Protein AF-A0A5H2XZZ0-F1 (afdb_monomer_lite)

Foldseek 3Di:
DVVLVVVLVVLLVVLVPDDPVVVVVSVVSNVVSVVSVVVVVVVVVVVVVVCCVVPVPPD

Secondary structure (DSSP, 8-state):
-HHHHHHHHHHHHHHHHS-GGGHHHHHHHHHHHHHHHHHHHHHHHHHHHHHHHHHTT--

Radius of gyration: 16.93 Å; chains: 1; bounding box: 34×14×53 Å

Sequence (59 aa):
MQHIVRSIKDKIEQAKKLPAFKAGKKTEIAENALDETVSLLSEMVSRIEILEAQYGEIE

pLDDT: mean 91.29, std 9.74, range [54.59, 97.25]

Structure (mmCIF, N/CA/C/O backbone):
data_AF-A0A5H2XZZ0-F1
#
_entry.id   AF-A0A5H2XZZ0-F1
#
loop_
_atom_site.group_PDB
_atom_site.id
_atom_site.type_symbol
_atom_site.label_atom_id
_atom_site.label_alt_id
_atom_site.label_comp_id
_atom_site.label_asym_id
_atom_site.label_entity_id
_atom_site.label_seq_id
_atom_site.pdbx_PDB_ins_code
_atom_site.Cartn_x
_atom_site.Cartn_y
_atom_site.Cartn_z
_atom_site.occupancy
_atom_site.B_iso_or_equiv
_atom_site.auth_seq_id
_atom_site.auth_comp_id
_atom_site.auth_asym_id
_atom_site.auth_atom_id
_atom_site.pdbx_PDB_model_num
ATOM 1 N N . MET A 1 1 ? 2.529 -7.150 -9.231 1.00 80.12 1 MET A N 1
ATOM 2 C CA . MET A 1 1 ? 1.803 -5.856 -9.216 1.00 80.12 1 MET A CA 1
ATOM 3 C C . MET A 1 1 ? 0.309 -5.957 -8.916 1.00 80.12 1 MET A C 1
ATOM 5 O O . MET A 1 1 ? -0.052 -5.541 -7.829 1.00 80.12 1 MET A O 1
ATOM 9 N N . GLN A 1 2 ? -0.575 -6.500 -9.774 1.00 86.12 2 GLN A N 1
ATOM 10 C CA . GLN A 1 2 ? -2.036 -6.461 -9.499 1.00 86.12 2 GLN A CA 1
ATOM 11 C C . GLN A 1 2 ? -2.449 -7.086 -8.150 1.00 86.12 2 GLN A C 1
ATOM 13 O O . GLN A 1 2 ? -3.312 -6.550 -7.458 1.00 86.12 2 GLN A O 1
ATOM 18 N N . HIS A 1 3 ? -1.808 -8.185 -7.744 1.00 90.44 3 HIS A N 1
ATOM 19 C CA . HIS A 1 3 ? -2.042 -8.805 -6.436 1.00 90.44 3 HIS A CA 1
ATOM 20 C C . HIS A 1 3 ? -1.559 -7.928 -5.262 1.00 90.44 3 HIS A C 1
ATOM 22 O O . HIS A 1 3 ? -2.230 -7.874 -4.237 1.00 90.44 3 HIS A O 1
ATOM 28 N N . ILE A 1 4 ? -0.453 -7.190 -5.434 1.00 91.19 4 ILE A N 1
ATOM 29 C CA . ILE A 1 4 ? 0.103 -6.254 -4.436 1.00 91.19 4 ILE A CA 1
ATOM 30 C C . ILE A 1 4 ? -0.848 -5.070 -4.257 1.00 91.19 4 ILE A C 1
ATOM 32 O O . ILE A 1 4 ? -1.236 -4.748 -3.141 1.00 91.19 4 ILE A O 1
ATOM 36 N N . VAL A 1 5 ? -1.320 -4.487 -5.364 1.00 93.38 5 VAL A N 1
ATOM 37 C CA . VAL A 1 5 ? -2.302 -3.391 -5.340 1.00 93.38 5 VAL A CA 1
ATOM 38 C C . VAL A 1 5 ? -3.601 -3.824 -4.650 1.00 93.38 5 VAL A C 1
ATOM 40 O O . VAL A 1 5 ? -4.164 -3.066 -3.860 1.00 93.38 5 VAL A O 1
ATOM 43 N N . ARG A 1 6 ? -4.069 -5.057 -4.896 1.00 95.38 6 ARG A N 1
ATOM 44 C CA . ARG A 1 6 ? -5.232 -5.617 -4.188 1.00 95.38 6 ARG A CA 1
ATOM 45 C C . ARG A 1 6 ? -4.962 -5.768 -2.685 1.00 95.38 6 ARG A C 1
ATOM 47 O O . ARG A 1 6 ? -5.798 -5.342 -1.899 1.00 95.38 6 ARG A O 1
ATOM 54 N N . SER A 1 7 ? -3.795 -6.281 -2.294 1.00 94.56 7 SER A N 1
ATOM 55 C CA . SER A 1 7 ? -3.391 -6.402 -0.883 1.00 94.56 7 SER A CA 1
ATOM 56 C C . SER A 1 7 ? -3.378 -5.048 -0.158 1.00 94.56 7 SER A C 1
ATOM 58 O O . SER A 1 7 ? -3.991 -4.910 0.901 1.00 94.56 7 SER A O 1
ATOM 60 N N . ILE A 1 8 ? -2.760 -4.022 -0.758 1.00 94.62 8 ILE A N 1
ATOM 61 C CA . ILE A 1 8 ? -2.721 -2.650 -0.219 1.00 94.62 8 ILE A CA 1
ATOM 62 C C . ILE A 1 8 ?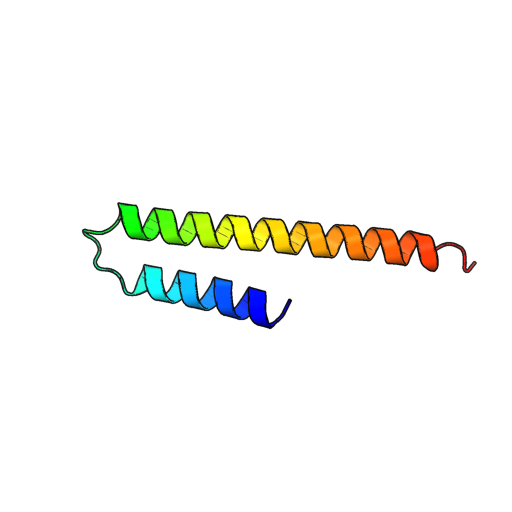 -4.145 -2.121 -0.004 1.00 94.62 8 ILE A C 1
ATOM 64 O O . ILE A 1 8 ? -4.479 -1.617 1.071 1.00 94.62 8 ILE A O 1
ATOM 68 N N . LYS A 1 9 ? -5.022 -2.293 -1.002 1.00 94.94 9 LYS A N 1
ATOM 69 C CA . LYS A 1 9 ? -6.433 -1.899 -0.903 1.00 94.94 9 LYS A CA 1
ATOM 70 C C . LYS A 1 9 ? -7.146 -2.621 0.242 1.00 94.94 9 LYS A C 1
ATOM 72 O O . LYS A 1 9 ? -7.847 -1.978 1.023 1.00 94.94 9 LYS A O 1
ATOM 77 N N . ASP A 1 10 ? -6.961 -3.931 0.361 1.00 95.75 10 ASP A N 1
ATOM 78 C CA . ASP A 1 10 ? -7.623 -4.737 1.385 1.00 95.75 10 ASP A CA 1
ATOM 79 C C . ASP A 1 10 ? -7.181 -4.335 2.801 1.00 95.75 10 ASP A C 1
ATOM 81 O O . ASP A 1 10 ? -8.007 -4.313 3.716 1.00 95.75 10 ASP A O 1
ATOM 85 N N . LYS A 1 11 ? -5.914 -3.950 2.995 1.00 94.38 11 LYS A N 1
ATOM 86 C CA . LYS A 1 11 ? -5.412 -3.412 4.272 1.00 94.38 11 LYS A CA 1
ATOM 87 C C . LYS A 1 11 ? -6.053 -2.077 4.635 1.00 94.38 11 LYS A C 1
ATOM 89 O O . LYS A 1 11 ? -6.507 -1.899 5.765 1.00 94.38 11 LYS A O 1
ATOM 94 N N . ILE A 1 12 ? -6.158 -1.158 3.677 1.00 94.44 12 ILE A N 1
ATOM 95 C CA . ILE A 1 12 ? -6.818 0.137 3.891 1.00 94.44 12 ILE A CA 1
ATOM 96 C C . ILE A 1 12 ? -8.295 -0.070 4.257 1.00 94.44 12 ILE A C 1
ATOM 98 O O . ILE A 1 12 ? -8.800 0.551 5.193 1.00 94.44 12 ILE A O 1
ATOM 102 N N . GLU A 1 13 ? -8.991 -0.979 3.572 1.00 95.62 13 GLU A N 1
ATOM 103 C CA . GLU A 1 13 ? -10.383 -1.310 3.894 1.00 95.62 13 GLU A CA 1
ATOM 104 C C . GLU A 1 13 ? -10.529 -1.972 5.274 1.00 95.62 13 GLU A C 1
ATOM 106 O O . GLU A 1 13 ? -11.484 -1.688 5.999 1.00 95.62 13 GLU A O 1
ATOM 111 N N . GLN A 1 14 ? -9.568 -2.798 5.696 1.00 93.06 14 GLN A N 1
ATOM 112 C CA . GLN A 1 14 ? -9.524 -3.317 7.066 1.00 93.06 14 GLN A CA 1
ATOM 113 C C . GLN A 1 14 ? -9.347 -2.195 8.097 1.00 93.06 14 GLN A C 1
ATOM 115 O O . GLN A 1 14 ? -10.080 -2.164 9.086 1.00 93.06 14 GLN A O 1
ATOM 120 N N . ALA A 1 15 ? -8.446 -1.238 7.856 1.00 93.19 15 ALA A N 1
ATOM 121 C CA . ALA A 1 15 ? -8.240 -0.095 8.746 1.00 93.19 15 ALA A CA 1
ATOM 122 C C . ALA A 1 15 ? -9.508 0.767 8.886 1.00 93.19 15 ALA A C 1
ATOM 124 O O . ALA A 1 15 ? -9.878 1.157 9.997 1.00 93.19 15 ALA A O 1
ATOM 125 N N . LYS A 1 16 ? -10.226 1.014 7.781 1.00 93.44 16 LYS A N 1
ATOM 126 C CA . LYS A 1 16 ? -11.495 1.765 7.786 1.00 93.44 16 LYS A CA 1
ATOM 127 C C . LYS A 1 16 ? -12.573 1.100 8.641 1.00 93.44 16 LYS A C 1
ATOM 129 O O . LYS A 1 16 ? -13.322 1.803 9.316 1.00 93.44 16 LYS A O 1
ATOM 134 N N . LYS A 1 17 ? -12.627 -0.236 8.648 1.00 94.94 17 LYS A N 1
ATOM 135 C CA . LYS A 1 17 ? -13.594 -1.024 9.432 1.00 94.94 17 LYS A CA 1
ATOM 136 C C . LYS A 1 17 ? -13.306 -1.034 10.933 1.00 94.94 17 LYS A C 1
ATOM 138 O O . LYS A 1 17 ? -14.181 -1.407 11.712 1.00 94.94 17 LYS A O 1
ATOM 143 N N . LEU A 1 18 ? -12.104 -0.647 11.367 1.00 93.88 18 LEU A N 1
ATOM 144 C CA . LEU A 1 18 ? -11.790 -0.607 12.793 1.00 93.88 18 LEU A CA 1
ATOM 145 C C . LEU A 1 18 ? -12.575 0.514 13.508 1.00 93.88 18 LEU A C 1
ATOM 147 O O . LEU A 1 18 ? -12.797 1.588 12.942 1.00 93.88 18 LEU A O 1
ATOM 151 N N . PRO A 1 19 ? -12.951 0.324 14.783 1.00 93.12 19 PRO A N 1
ATOM 152 C CA . PRO A 1 19 ? -13.532 1.386 15.601 1.00 93.12 19 PRO A CA 1
ATOM 153 C C . PRO A 1 19 ? -12.586 2.582 15.791 1.00 93.12 19 PRO A C 1
ATOM 155 O O . PRO A 1 19 ? -11.364 2.424 15.782 1.00 93.12 19 PRO A O 1
ATOM 158 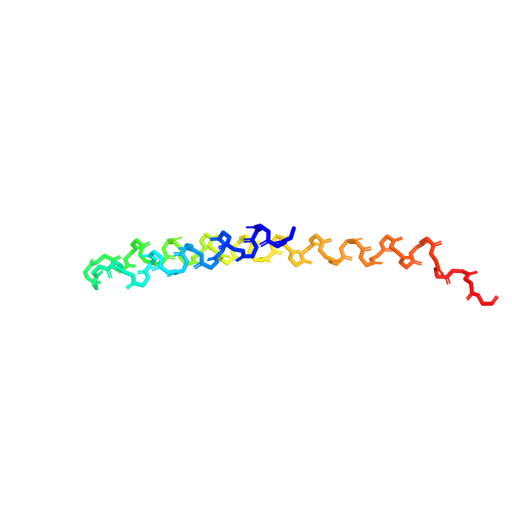N N . ALA A 1 20 ? -13.136 3.778 16.023 1.00 89.25 20 ALA A N 1
ATOM 159 C CA . ALA A 1 20 ? -12.354 5.010 16.197 1.00 89.25 20 ALA A CA 1
ATOM 160 C C . ALA A 1 20 ? -11.365 4.953 17.378 1.00 89.25 20 ALA A C 1
ATOM 162 O O . ALA A 1 20 ? -10.238 5.419 17.249 1.00 89.25 20 ALA A O 1
ATOM 163 N N . PHE A 1 21 ? -11.736 4.304 18.489 1.00 92.06 21 PHE A N 1
ATOM 164 C CA . PHE A 1 21 ? -10.861 4.157 19.661 1.00 92.06 21 PHE A CA 1
ATOM 165 C C . PHE A 1 21 ? -9.616 3.288 19.400 1.00 92.06 21 PHE A C 1
ATOM 167 O O . PHE A 1 21 ? -8.683 3.297 20.196 1.00 92.06 21 PHE A O 1
ATOM 174 N N . LYS A 1 22 ? -9.564 2.559 18.274 1.00 95.50 22 LYS A N 1
ATOM 175 C CA . LYS A 1 22 ? -8.376 1.821 17.811 1.00 95.50 22 LYS A CA 1
ATOM 176 C C . LYS A 1 22 ? -7.510 2.651 16.853 1.00 95.50 22 LYS A C 1
ATOM 178 O O . LYS A 1 22 ? -6.905 2.089 15.943 1.00 95.50 22 LYS A O 1
ATOM 183 N N . ALA A 1 23 ? -7.455 3.971 17.039 1.00 91.56 23 ALA A N 1
ATOM 184 C CA . ALA A 1 23 ? -6.724 4.891 16.165 1.00 91.56 23 ALA A CA 1
ATOM 185 C C . ALA A 1 23 ? -5.267 4.456 15.924 1.00 91.56 23 ALA A C 1
ATOM 187 O O . ALA A 1 23 ? -4.855 4.378 14.774 1.00 91.56 23 ALA A O 1
ATOM 188 N N . GLY A 1 24 ? -4.538 4.044 16.970 1.00 94.50 24 GLY A N 1
ATOM 189 C CA . GLY A 1 24 ? -3.160 3.553 16.822 1.00 94.50 24 GLY A CA 1
ATOM 190 C C . GLY A 1 24 ? -3.037 2.366 15.859 1.00 94.50 24 GLY A C 1
ATOM 191 O O . GLY A 1 24 ? -2.183 2.371 14.980 1.00 94.50 24 GLY A O 1
ATOM 192 N N . LYS A 1 25 ? -3.957 1.391 15.935 1.00 94.69 25 LYS A N 1
ATOM 193 C CA . LYS A 1 25 ? -3.948 0.240 15.017 1.00 94.69 25 LYS A CA 1
ATOM 194 C C . LYS A 1 25 ? -4.331 0.631 13.588 1.00 94.69 25 LYS A C 1
ATOM 196 O O . LYS A 1 25 ? -3.845 0.020 12.643 1.00 94.69 25 LYS A O 1
ATOM 201 N N . LYS A 1 26 ? -5.198 1.637 13.415 1.00 95.56 26 LYS A N 1
ATOM 202 C CA . LYS A 1 26 ? -5.513 2.183 12.085 1.00 95.56 26 LYS A CA 1
ATOM 203 C C . LYS A 1 26 ? -4.280 2.808 11.443 1.00 95.56 26 LYS A C 1
ATOM 205 O O . LYS A 1 26 ? -4.027 2.530 10.276 1.00 95.56 26 LYS A O 1
ATOM 210 N N . THR A 1 27 ? -3.537 3.609 12.205 1.00 94.12 27 THR A N 1
ATOM 211 C CA . THR A 1 27 ? -2.304 4.252 11.742 1.00 94.12 27 THR A CA 1
ATOM 212 C C . THR A 1 27 ? -1.263 3.213 11.346 1.00 94.12 27 THR A C 1
ATOM 214 O O . THR A 1 27 ? -0.801 3.248 10.216 1.00 94.12 27 THR A O 1
ATOM 217 N N . GLU A 1 28 ? -1.012 2.212 12.193 1.00 96.38 28 GLU A N 1
ATOM 218 C CA . GLU A 1 28 ? -0.061 1.129 11.898 1.00 96.38 28 GLU A CA 1
ATOM 219 C C . GLU A 1 28 ? -0.406 0.383 10.592 1.00 96.38 28 GLU A C 1
ATOM 221 O O . GLU A 1 28 ? 0.464 0.061 9.786 1.00 96.38 28 GLU A O 1
ATOM 226 N N . ILE A 1 29 ? -1.689 0.098 10.339 1.00 96.38 29 ILE A N 1
ATOM 227 C CA . ILE A 1 29 ? -2.108 -0.561 9.090 1.00 96.38 29 ILE A CA 1
ATOM 228 C C . ILE A 1 29 ? -1.911 0.366 7.882 1.00 96.38 29 ILE A C 1
ATOM 230 O O . ILE A 1 29 ? -1.528 -0.107 6.812 1.00 96.38 29 ILE A O 1
ATOM 234 N N . ALA A 1 30 ? -2.176 1.665 8.038 1.00 92.69 30 ALA A N 1
ATOM 235 C CA . ALA A 1 30 ? -1.983 2.646 6.976 1.00 92.69 30 ALA A CA 1
ATOM 236 C C . ALA A 1 30 ? -0.496 2.845 6.638 1.00 92.69 30 ALA A C 1
ATOM 238 O O . ALA A 1 30 ? -0.156 2.875 5.459 1.00 92.69 30 ALA A O 1
ATOM 239 N N . GLU A 1 31 ? 0.380 2.910 7.643 1.00 95.81 31 GLU A N 1
ATOM 240 C CA . GLU A 1 31 ? 1.839 2.980 7.474 1.00 95.81 31 GLU A CA 1
ATOM 241 C C . GLU A 1 31 ? 2.364 1.743 6.737 1.00 95.81 31 GLU A C 1
ATOM 243 O O . GLU A 1 31 ? 3.009 1.871 5.702 1.00 95.81 31 GLU A O 1
ATOM 248 N N . ASN A 1 32 ? 1.956 0.543 7.159 1.00 96.44 32 ASN A N 1
ATOM 249 C CA . ASN A 1 32 ? 2.321 -0.694 6.46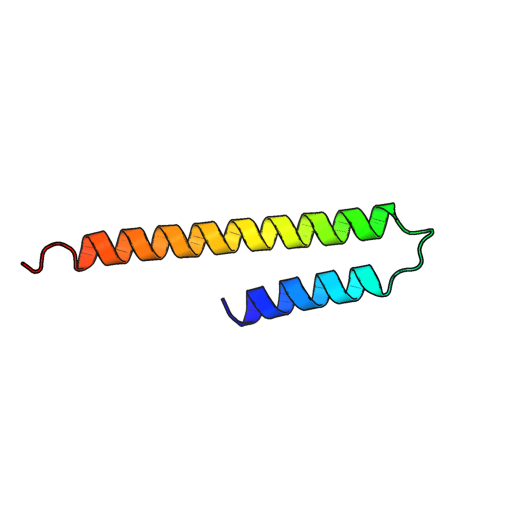3 1.00 96.44 32 ASN A CA 1
ATOM 250 C C . ASN A 1 32 ? 1.852 -0.720 4.993 1.00 96.44 32 ASN A C 1
ATOM 252 O O . ASN A 1 32 ? 2.529 -1.266 4.125 1.00 96.44 32 ASN A O 1
ATOM 256 N N . ALA A 1 33 ? 0.668 -0.174 4.697 1.00 96.31 33 ALA A N 1
ATOM 257 C CA . ALA A 1 33 ? 0.163 -0.086 3.327 1.00 96.31 33 ALA A CA 1
ATOM 258 C C . ALA A 1 33 ? 0.943 0.944 2.485 1.00 96.31 33 ALA A C 1
ATOM 260 O O . ALA A 1 33 ? 1.116 0.753 1.277 1.00 96.31 33 ALA A O 1
ATOM 261 N N . LEU A 1 34 ? 1.423 2.021 3.112 1.00 96.00 34 LEU A N 1
ATOM 262 C CA . LEU A 1 34 ? 2.277 3.018 2.474 1.00 96.00 34 LEU A CA 1
ATOM 263 C C . LEU A 1 34 ? 3.647 2.427 2.122 1.00 96.00 34 LEU A C 1
ATOM 265 O O . LEU A 1 34 ? 4.074 2.570 0.979 1.00 96.00 34 LEU A O 1
ATOM 269 N N . ASP A 1 35 ? 4.282 1.700 3.042 1.00 97.06 35 ASP A N 1
ATOM 270 C CA . ASP A 1 35 ? 5.583 1.056 2.809 1.00 97.06 35 ASP A CA 1
ATOM 271 C C . ASP A 1 35 ? 5.538 0.066 1.633 1.00 97.06 35 ASP A C 1
ATOM 273 O O . ASP A 1 35 ? 6.424 0.050 0.770 1.00 97.06 35 ASP A O 1
ATOM 277 N N . GLU A 1 36 ? 4.462 -0.722 1.529 1.00 96.00 36 GLU A N 1
ATOM 278 C CA . GLU A 1 36 ? 4.239 -1.613 0.382 1.00 96.00 36 GLU A CA 1
ATOM 279 C C . GLU A 1 36 ? 4.038 -0.847 -0.927 1.00 96.00 36 GLU A C 1
ATOM 281 O O . GLU A 1 36 ? 4.500 -1.283 -1.982 1.00 96.00 36 GLU A O 1
ATOM 286 N N . THR A 1 37 ? 3.367 0.306 -0.868 1.00 96.50 37 THR A N 1
ATOM 287 C CA . THR A 1 37 ? 3.164 1.167 -2.039 1.00 96.50 37 THR A CA 1
ATOM 288 C C . THR A 1 37 ? 4.491 1.744 -2.524 1.00 96.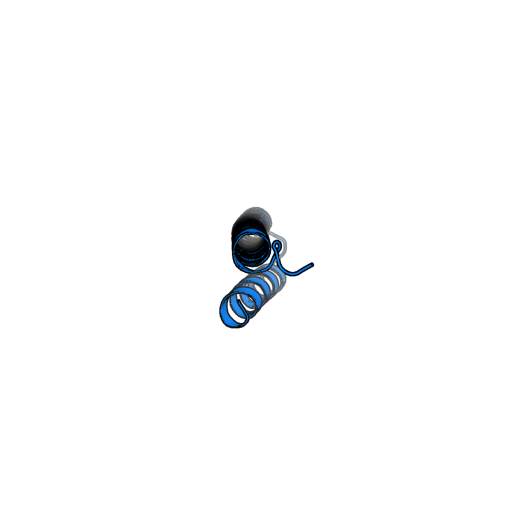50 37 THR A C 1
ATOM 290 O O . THR A 1 37 ? 4.776 1.693 -3.719 1.00 96.50 37 THR A O 1
ATOM 293 N N . VAL A 1 38 ? 5.323 2.253 -1.611 1.00 97.25 38 VAL A N 1
ATOM 294 C CA . VAL A 1 38 ? 6.656 2.786 -1.935 1.00 97.25 38 VAL A CA 1
ATOM 295 C C . VAL A 1 38 ? 7.533 1.696 -2.545 1.00 97.25 38 VAL A C 1
ATOM 297 O O . VAL A 1 38 ? 8.125 1.910 -3.599 1.00 97.25 38 VAL A O 1
ATOM 300 N N . SER A 1 39 ? 7.537 0.501 -1.951 1.00 96.06 39 SER A N 1
ATOM 301 C CA . SER A 1 39 ? 8.290 -0.647 -2.473 1.00 96.06 39 SER A CA 1
ATOM 302 C C . SER A 1 39 ? 7.875 -1.005 -3.905 1.00 96.06 39 SER A C 1
ATOM 304 O O . SER A 1 39 ? 8.724 -1.262 -4.758 1.00 96.06 39 SER A O 1
ATOM 306 N N . LEU A 1 40 ? 6.570 -0.969 -4.197 1.00 96.06 40 LEU A N 1
ATOM 307 C CA . LEU A 1 40 ? 6.045 -1.222 -5.538 1.00 96.06 40 LEU A CA 1
ATOM 308 C C . LEU A 1 40 ? 6.486 -0.159 -6.552 1.00 96.06 40 LEU A C 1
ATOM 310 O O . LEU A 1 40 ? 6.831 -0.495 -7.683 1.00 96.06 40 LEU A O 1
ATOM 314 N N . LEU A 1 41 ? 6.477 1.116 -6.155 1.00 96.44 41 LEU A N 1
ATOM 315 C CA . LEU A 1 41 ? 6.947 2.213 -7.001 1.00 96.44 41 LEU A CA 1
ATOM 316 C C . LEU A 1 41 ? 8.436 2.058 -7.322 1.00 96.44 41 LEU A C 1
ATOM 318 O O . LEU A 1 41 ? 8.819 2.206 -8.480 1.00 96.44 41 LEU A O 1
ATOM 322 N N . SER A 1 42 ? 9.261 1.690 -6.339 1.00 97.00 42 SER A N 1
ATOM 323 C CA . SER A 1 42 ? 10.682 1.407 -6.561 1.00 97.00 42 SER A CA 1
ATOM 324 C C . SER A 1 42 ? 10.904 0.239 -7.528 1.00 97.00 42 SER A C 1
ATOM 326 O O . SER A 1 42 ? 11.751 0.341 -8.413 1.00 97.00 42 SER A O 1
ATOM 328 N N . GLU A 1 43 ? 10.116 -0.840 -7.428 1.00 95.75 43 GLU A N 1
ATOM 329 C CA . GLU A 1 43 ? 10.164 -1.952 -8.394 1.00 95.75 43 GLU A CA 1
ATOM 330 C C . GLU A 1 43 ? 9.826 -1.473 -9.816 1.00 95.75 43 GLU A C 1
ATOM 332 O O . GLU A 1 43 ? 10.488 -1.849 -10.783 1.00 95.75 43 GLU A O 1
ATOM 337 N N . MET A 1 44 ? 8.801 -0.626 -9.957 1.00 95.50 44 MET A N 1
ATOM 338 C CA . MET A 1 44 ? 8.402 -0.079 -11.254 1.00 95.50 44 MET A CA 1
ATOM 339 C C . MET A 1 44 ? 9.488 0.807 -11.867 1.00 95.50 44 MET A C 1
ATOM 341 O O . MET A 1 44 ? 9.762 0.660 -13.056 1.00 95.50 44 MET A O 1
ATOM 345 N N . VAL A 1 45 ? 10.120 1.676 -11.072 1.00 96.75 45 VAL A N 1
ATOM 346 C CA . VAL A 1 45 ? 11.240 2.520 -11.523 1.00 96.75 45 VAL A CA 1
ATOM 347 C C . VAL A 1 45 ? 12.394 1.654 -12.017 1.00 96.75 45 VAL A C 1
ATOM 349 O O . VAL A 1 45 ? 12.812 1.804 -13.159 1.00 96.75 45 VA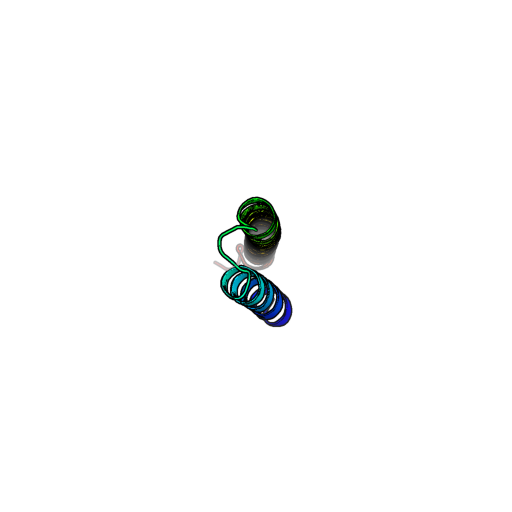L A O 1
ATOM 352 N N . SER A 1 46 ? 12.827 0.671 -11.223 1.00 95.88 46 SER A N 1
ATOM 353 C CA . SER A 1 46 ? 13.920 -0.226 -11.619 1.00 95.88 46 SER A CA 1
ATOM 354 C C . SER A 1 46 ? 13.619 -0.982 -12.919 1.00 95.88 46 SER A C 1
ATOM 356 O O . SER A 1 46 ? 14.492 -1.170 -13.763 1.00 95.88 46 SER A O 1
ATOM 358 N N . ARG A 1 47 ? 12.363 -1.390 -13.135 1.00 94.06 47 ARG A N 1
ATOM 359 C CA . ARG A 1 47 ? 11.957 -2.041 -14.388 1.00 94.06 47 ARG A CA 1
ATOM 360 C C . ARG A 1 47 ? 11.987 -1.098 -15.587 1.00 94.06 47 ARG A C 1
ATOM 362 O O . ARG A 1 47 ? 12.298 -1.566 -16.677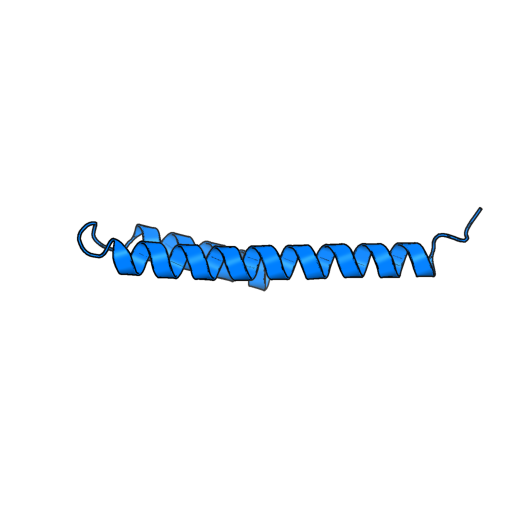 1.00 94.06 47 ARG A O 1
ATOM 369 N N . ILE A 1 48 ? 11.645 0.177 -15.405 1.00 94.38 48 ILE A N 1
ATOM 370 C CA . ILE A 1 48 ? 11.764 1.194 -16.458 1.00 94.38 48 ILE A CA 1
ATOM 371 C C . ILE A 1 48 ? 13.238 1.368 -16.826 1.00 94.38 48 ILE A C 1
ATOM 373 O O . ILE A 1 48 ? 13.568 1.215 -17.994 1.00 94.38 48 ILE A O 1
ATOM 377 N N . GLU A 1 49 ? 14.119 1.546 -15.839 1.00 94.06 49 GLU A N 1
ATOM 378 C CA . GLU A 1 49 ? 15.567 1.687 -16.059 1.00 94.06 49 GLU A CA 1
ATOM 379 C C . GLU A 1 49 ? 16.156 0.487 -16.822 1.00 94.06 49 GLU A C 1
ATOM 381 O O . GLU A 1 49 ? 16.945 0.655 -17.750 1.00 94.06 49 GLU A O 1
ATOM 386 N N . ILE A 1 50 ? 15.740 -0.742 -16.484 1.00 94.38 50 ILE A N 1
ATOM 387 C CA . ILE A 1 50 ? 16.164 -1.956 -17.203 1.00 94.38 50 ILE A CA 1
ATOM 388 C C . ILE A 1 50 ? 15.688 -1.938 -18.659 1.00 94.38 50 ILE A C 1
ATOM 390 O O . ILE A 1 50 ? 16.445 -2.314 -19.553 1.00 94.38 50 ILE A O 1
ATOM 394 N N . LEU A 1 51 ? 14.439 -1.540 -18.910 1.00 92.81 51 LEU A N 1
ATOM 395 C CA . LEU A 1 51 ? 13.896 -1.475 -20.267 1.00 92.81 51 LEU A CA 1
ATOM 396 C C . LEU A 1 51 ? 14.589 -0.387 -21.093 1.00 92.81 51 LEU A C 1
ATOM 398 O O . LEU A 1 51 ? 14.921 -0.631 -22.249 1.00 92.81 51 LEU A O 1
ATOM 402 N N . GLU A 1 52 ? 14.858 0.774 -20.503 1.00 92.50 52 GLU A N 1
ATOM 403 C CA . GLU A 1 52 ? 15.619 1.848 -21.143 1.00 92.50 52 GLU A CA 1
ATOM 404 C C . GLU A 1 52 ? 17.046 1.396 -21.472 1.00 92.50 52 GLU A C 1
ATOM 406 O O . GLU A 1 52 ? 17.512 1.620 -22.583 1.00 92.50 52 GLU A O 1
ATOM 411 N N . ALA A 1 53 ? 17.714 0.664 -20.578 1.00 90.00 53 ALA A N 1
ATOM 412 C CA . ALA A 1 53 ? 19.038 0.105 -20.853 1.00 90.00 53 ALA A CA 1
ATOM 413 C C . ALA A 1 53 ? 19.030 -0.989 -21.942 1.00 90.00 53 ALA A C 1
ATOM 415 O O . ALA A 1 53 ? 20.019 -1.157 -22.649 1.00 90.00 53 ALA A O 1
ATOM 416 N N . GLN A 1 54 ? 17.940 -1.754 -22.076 1.00 87.25 54 GLN A N 1
ATOM 417 C CA . GLN A 1 54 ? 17.826 -2.838 -23.064 1.00 87.25 54 GLN A CA 1
ATOM 418 C C . GLN A 1 54 ? 17.403 -2.365 -24.459 1.00 87.25 54 GLN A C 1
ATOM 420 O O . GLN A 1 54 ? 17.794 -2.982 -25.447 1.00 87.25 54 GLN A O 1
ATOM 425 N N . TYR A 1 55 ? 16.578 -1.319 -24.542 1.00 79.94 55 TYR A N 1
ATOM 426 C CA . TYR A 1 55 ? 15.937 -0.878 -25.787 1.00 79.94 55 TYR A CA 1
ATOM 427 C C . TYR A 1 55 ? 16.249 0.577 -26.164 1.00 79.94 55 TYR A C 1
ATOM 429 O O . TYR A 1 55 ? 15.820 1.030 -27.222 1.00 79.94 55 TYR A O 1
ATOM 437 N N . GLY A 1 56 ? 16.989 1.311 -25.330 1.00 63.34 56 GLY A N 1
ATOM 438 C CA . GLY A 1 56 ? 17.335 2.719 -25.541 1.00 63.34 56 GLY A CA 1
ATOM 439 C C . GLY A 1 56 ? 18.402 2.986 -26.607 1.00 63.34 56 GLY A C 1
ATOM 440 O O . GLY A 1 56 ? 18.651 4.147 -26.903 1.00 63.34 56 GLY A O 1
ATOM 441 N N . GLU A 1 57 ? 19.002 1.951 -27.208 1.00 57.94 57 GLU A N 1
ATOM 442 C CA . GLU A 1 57 ? 19.944 2.076 -28.340 1.00 57.94 57 GLU A CA 1
ATOM 443 C C . GLU A 1 57 ? 19.304 1.770 -29.710 1.00 57.94 57 GLU A C 1
ATOM 445 O O . GLU A 1 57 ? 20.000 1.409 -30.657 1.00 57.94 57 GLU A O 1
ATOM 450 N N . ILE A 1 58 ? 17.979 1.876 -29.847 1.00 54.75 58 ILE A N 1
ATOM 451 C CA . ILE A 1 58 ? 17.326 1.795 -31.162 1.00 54.75 58 ILE A CA 1
ATOM 452 C C . ILE A 1 58 ? 17.008 3.221 -31.632 1.00 54.75 58 ILE A C 1
ATOM 454 O O . ILE A 1 58 ? 15.876 3.686 -31.496 1.00 54.75 58 ILE A O 1
ATOM 458 N N . GLU A 1 59 ? 18.031 3.907 -32.152 1.00 54.59 59 GLU A N 1
ATOM 459 C CA . GLU A 1 59 ? 17.869 4.988 -33.144 1.00 54.59 59 GLU A CA 1
ATOM 460 C C . GLU A 1 59 ? 17.956 4.422 -34.567 1.00 54.59 59 GLU A C 1
ATOM 462 O O . GLU A 1 59 ? 18.863 3.596 -34.834 1.00 54.59 59 GLU A O 1
#